Protein AF-A0A9E6X0V8-F1 (afdb_monomer_lite)

Structure (mmCIF, N/CA/C/O backbone):
data_AF-A0A9E6X0V8-F1
#
_entry.id   AF-A0A9E6X0V8-F1
#
loop_
_atom_site.group_PDB
_atom_site.id
_atom_site.type_symbol
_atom_site.label_atom_id
_atom_site.label_alt_id
_atom_site.label_comp_id
_atom_site.label_asym_id
_atom_site.label_entity_id
_atom_site.label_seq_id
_atom_site.pdbx_PDB_ins_code
_atom_site.Cartn_x
_atom_site.Cartn_y
_atom_site.Cartn_z
_atom_site.occupancy
_atom_site.B_iso_or_equiv
_atom_site.auth_seq_id
_atom_site.auth_comp_id
_atom_site.auth_asym_id
_atom_site.auth_atom_id
_atom_site.pdbx_PDB_model_num
ATOM 1 N N . MET A 1 1 ? 56.646 -28.449 -31.447 1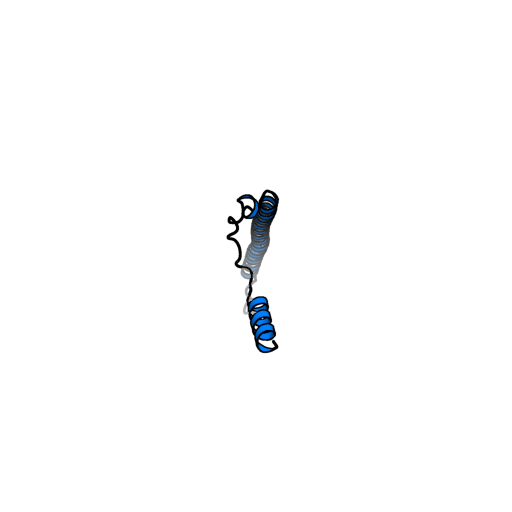.00 76.06 1 M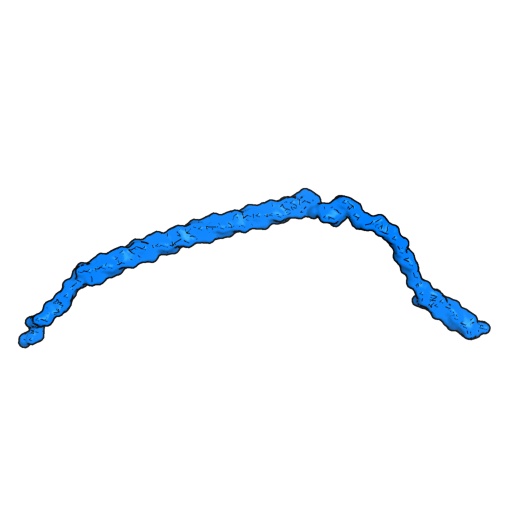ET A N 1
ATOM 2 C CA . MET A 1 1 ? 55.451 -29.061 -32.085 1.00 76.06 1 MET A CA 1
ATOM 3 C C . MET A 1 1 ? 54.360 -29.349 -31.051 1.00 76.06 1 MET A C 1
ATOM 5 O O . MET A 1 1 ? 53.452 -28.539 -30.956 1.00 76.06 1 MET A O 1
ATOM 9 N N . ILE A 1 2 ? 54.440 -30.412 -30.231 1.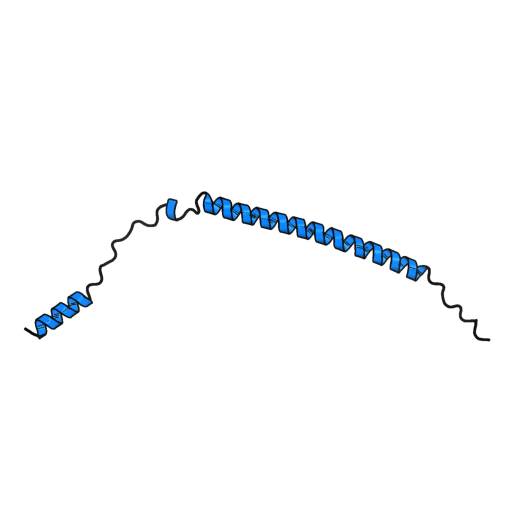00 81.94 2 ILE A N 1
ATOM 10 C CA . ILE A 1 2 ? 53.395 -30.712 -29.216 1.00 81.94 2 ILE A CA 1
ATOM 11 C C . ILE A 1 2 ? 53.371 -29.664 -28.091 1.00 81.94 2 ILE A C 1
ATOM 13 O O . ILE A 1 2 ? 52.306 -29.177 -27.730 1.00 81.94 2 ILE A O 1
ATOM 17 N N . ALA A 1 3 ? 54.539 -29.264 -27.582 1.00 82.88 3 ALA A N 1
ATOM 18 C CA . ALA A 1 3 ? 54.639 -28.243 -26.536 1.00 82.88 3 ALA A CA 1
ATOM 19 C C . ALA A 1 3 ? 54.050 -26.886 -26.973 1.00 82.88 3 ALA A C 1
ATOM 21 O O . ALA A 1 3 ? 53.305 -26.274 -26.215 1.00 82.88 3 ALA A O 1
ATOM 22 N N . ASP A 1 4 ? 54.298 -26.459 -28.217 1.00 82.31 4 ASP A N 1
ATOM 23 C CA . ASP A 1 4 ? 53.714 -25.227 -28.775 1.00 82.31 4 ASP A CA 1
ATOM 24 C C . ASP A 1 4 ? 52.192 -25.310 -28.905 1.00 82.31 4 ASP A C 1
ATOM 26 O O . ASP A 1 4 ? 51.489 -24.332 -28.654 1.00 82.31 4 ASP A O 1
ATOM 30 N N . ALA A 1 5 ? 51.672 -26.479 -29.293 1.00 84.50 5 ALA A N 1
ATOM 31 C CA . ALA A 1 5 ? 50.236 -26.708 -29.398 1.00 84.50 5 ALA A CA 1
ATOM 32 C C . ALA A 1 5 ? 49.559 -26.646 -28.019 1.00 84.50 5 ALA A C 1
ATOM 34 O O . ALA A 1 5 ? 48.516 -26.011 -27.877 1.00 84.50 5 ALA A O 1
ATOM 35 N N . LEU A 1 6 ? 50.187 -27.230 -26.994 1.00 86.75 6 LEU A N 1
ATOM 36 C CA . LEU A 1 6 ? 49.702 -27.181 -25.613 1.00 86.75 6 LEU A CA 1
ATOM 37 C C . LEU A 1 6 ? 49.749 -25.761 -25.034 1.00 86.75 6 LEU A C 1
ATOM 39 O O . LEU A 1 6 ? 48.794 -25.333 -24.390 1.00 86.75 6 LEU A O 1
ATOM 43 N N . LEU A 1 7 ? 50.817 -25.009 -25.313 1.00 84.94 7 LEU A N 1
ATOM 44 C CA . LEU A 1 7 ? 50.973 -23.626 -24.859 1.00 84.94 7 LEU A CA 1
ATOM 45 C C . LEU A 1 7 ? 49.967 -22.675 -25.530 1.00 84.94 7 LEU A C 1
ATOM 47 O O . LEU A 1 7 ? 49.453 -21.754 -24.906 1.00 84.94 7 LEU A O 1
ATOM 51 N N . ARG A 1 8 ? 49.637 -22.897 -26.805 1.00 86.06 8 ARG A N 1
ATOM 52 C CA . ARG A 1 8 ? 48.607 -22.114 -27.506 1.00 86.06 8 ARG A CA 1
ATOM 53 C C . ARG A 1 8 ? 47.195 -22.461 -27.046 1.00 86.06 8 ARG A C 1
ATOM 55 O O . ARG A 1 8 ? 46.365 -21.562 -26.929 1.00 86.06 8 ARG A O 1
ATOM 62 N N . ALA A 1 9 ? 46.928 -23.738 -26.775 1.00 82.62 9 ALA A N 1
ATOM 63 C CA . ALA A 1 9 ? 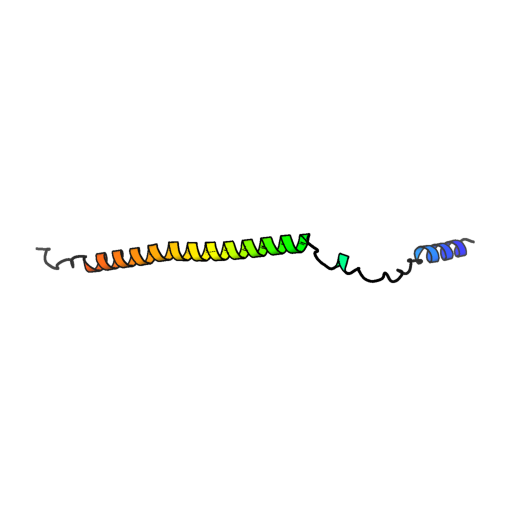45.645 -24.186 -26.247 1.00 82.62 9 ALA A CA 1
ATOM 64 C C . ALA A 1 9 ? 45.381 -23.615 -24.847 1.00 82.62 9 ALA A C 1
ATOM 66 O O . ALA A 1 9 ? 44.270 -23.164 -24.582 1.00 82.62 9 ALA A O 1
ATOM 67 N N . SER A 1 10 ? 46.396 -23.560 -23.977 1.00 82.44 10 SER A N 1
ATOM 68 C CA . SER A 1 10 ? 46.250 -22.969 -22.642 1.00 82.44 10 SER A CA 1
ATOM 69 C C . SER A 1 10 ? 45.990 -21.462 -22.693 1.00 82.44 10 SER A C 1
ATOM 71 O O . SER A 1 10 ? 45.135 -20.978 -21.958 1.00 82.44 10 SER A O 1
ATOM 73 N N . VAL A 1 11 ? 46.649 -20.727 -23.597 1.00 83.19 11 VAL A N 1
ATOM 74 C CA . VAL A 1 11 ? 46.401 -19.289 -23.809 1.00 83.19 11 VAL A CA 1
ATOM 75 C C . VAL A 1 11 ? 44.986 -19.034 -24.328 1.00 83.19 11 VAL A C 1
ATOM 77 O O . VAL A 1 11 ? 44.322 -18.123 -23.847 1.00 83.19 11 VAL A O 1
ATOM 80 N N . TRP A 1 12 ? 44.493 -19.852 -25.261 1.00 81.31 12 TRP A N 1
ATOM 81 C CA . TRP A 1 12 ? 43.114 -19.748 -25.746 1.00 81.31 12 TRP A CA 1
ATOM 82 C C . TRP A 1 12 ? 42.079 -20.069 -24.669 1.00 81.31 12 TRP A C 1
ATOM 84 O O . TRP A 1 12 ? 41.060 -19.393 -24.587 1.00 81.31 12 TRP A O 1
ATOM 94 N N . LEU A 1 13 ? 42.345 -21.070 -23.827 1.00 79.19 13 LEU A N 1
ATOM 95 C CA . LEU A 1 13 ? 41.447 -21.444 -22.736 1.00 79.19 13 LEU A CA 1
ATOM 96 C C . LEU A 1 13 ? 41.456 -20.409 -21.597 1.00 79.19 13 LEU A C 1
ATOM 98 O O . LEU A 1 13 ? 40.444 -20.220 -20.930 1.00 79.19 13 LEU A O 1
ATOM 102 N N . ALA A 1 14 ? 42.587 -19.728 -21.386 1.00 78.25 14 ALA A N 1
ATOM 103 C CA . ALA A 1 14 ? 42.744 -18.664 -20.395 1.00 78.25 14 ALA A CA 1
ATOM 104 C C . ALA A 1 14 ? 42.288 -17.281 -20.896 1.00 78.25 14 ALA A C 1
ATOM 106 O O . ALA A 1 14 ? 42.114 -16.369 -20.085 1.00 78.25 14 ALA A O 1
ATOM 107 N N . ALA A 1 15 ? 42.088 -17.106 -22.206 1.00 70.62 15 ALA A N 1
ATOM 108 C CA . ALA A 1 15 ? 41.590 -15.870 -22.795 1.00 70.62 15 ALA A CA 1
ATOM 109 C C . ALA A 1 15 ? 40.112 -15.665 -22.428 1.00 70.62 15 ALA A C 1
ATOM 111 O O . ALA A 1 15 ? 39.198 -15.969 -23.191 1.00 70.62 15 ALA A O 1
ATOM 112 N N . THR A 1 16 ? 39.873 -15.135 -21.232 1.00 73.50 16 THR A N 1
ATOM 113 C CA . THR A 1 16 ? 38.553 -14.645 -20.836 1.00 73.50 16 THR A CA 1
ATOM 114 C C . THR A 1 16 ? 38.407 -13.236 -21.414 1.00 73.50 16 THR A C 1
ATOM 116 O O . THR A 1 16 ? 39.284 -12.405 -21.161 1.00 73.50 16 THR A O 1
ATOM 119 N N . PRO A 1 17 ? 37.364 -12.933 -22.209 1.00 75.81 17 PRO A N 1
ATOM 120 C CA . PRO A 1 17 ? 37.169 -11.582 -22.718 1.00 75.81 17 PRO A CA 1
ATOM 121 C C . PRO A 1 17 ? 37.068 -10.616 -21.533 1.00 75.81 17 PRO A C 1
ATOM 123 O O . PRO A 1 17 ? 36.255 -10.811 -20.630 1.00 75.81 17 PRO A O 1
ATOM 126 N N . THR A 1 18 ? 37.915 -9.587 -21.512 1.00 77.19 18 THR A N 1
ATOM 127 C CA . THR A 1 18 ? 37.795 -8.507 -20.530 1.00 77.19 18 THR A CA 1
ATOM 128 C C . THR A 1 18 ? 36.460 -7.802 -20.775 1.00 77.19 18 THR A C 1
ATOM 130 O O . THR A 1 18 ? 36.250 -7.325 -21.895 1.00 77.19 18 THR A O 1
ATOM 133 N N . PRO A 1 19 ? 35.540 -7.739 -19.791 1.00 73.88 19 PRO A N 1
ATOM 134 C CA . PRO A 1 19 ? 34.278 -7.046 -19.991 1.00 73.88 19 PRO A CA 1
ATOM 135 C C . PRO A 1 19 ? 34.574 -5.575 -20.281 1.00 73.88 19 PRO A C 1
ATOM 137 O O . PRO A 1 19 ? 35.234 -4.889 -19.499 1.00 73.88 19 PRO A O 1
ATOM 140 N N . THR A 1 20 ? 34.115 -5.090 -21.432 1.00 78.50 20 THR A N 1
ATOM 141 C CA . THR A 1 20 ? 34.117 -3.657 -21.729 1.00 78.50 20 THR A CA 1
ATOM 142 C C . THR A 1 20 ? 33.221 -2.969 -20.697 1.00 78.50 20 THR A C 1
ATOM 144 O O . THR A 1 20 ? 32.117 -3.468 -20.464 1.00 78.50 20 THR A O 1
ATOM 147 N N . PRO A 1 21 ? 33.652 -1.866 -20.054 1.00 71.56 21 PRO A N 1
ATOM 148 C CA . PRO A 1 21 ? 32.796 -1.154 -19.116 1.00 71.56 21 PRO A CA 1
ATOM 149 C C . PRO A 1 21 ? 31.540 -0.690 -19.856 1.00 71.56 21 PRO A C 1
ATOM 151 O O . PRO A 1 21 ? 31.592 0.202 -20.701 1.00 71.56 21 PRO A O 1
ATOM 154 N N . SER A 1 22 ? 30.414 -1.340 -19.563 1.00 72.12 22 SER A N 1
ATOM 155 C CA . SER A 1 22 ? 29.103 -0.856 -19.968 1.00 72.12 22 SER A CA 1
ATOM 156 C C . SER A 1 22 ? 28.851 0.430 -19.199 1.00 72.12 22 SER A C 1
ATOM 158 O O . SER A 1 22 ? 28.976 0.449 -17.972 1.00 72.12 22 SER A O 1
ATOM 160 N N . SER A 1 23 ? 28.462 1.492 -19.903 1.00 75.81 23 SER A N 1
ATOM 161 C CA . SER A 1 23 ? 27.737 2.607 -19.296 1.00 75.81 23 SER A CA 1
ATOM 162 C C . SER A 1 23 ? 26.658 2.008 -18.388 1.00 75.81 23 SER A C 1
ATOM 164 O O . SER A 1 23 ? 25.996 1.047 -18.796 1.00 75.81 23 SER A O 1
ATOM 166 N N . GLY A 1 24 ? 26.545 2.483 -17.145 1.00 74.81 24 GLY A N 1
ATOM 167 C CA . GLY A 1 24 ? 25.574 1.958 -16.182 1.00 74.81 24 GLY A CA 1
ATOM 168 C C . GLY A 1 24 ? 24.143 1.943 -16.743 1.00 74.81 24 GLY A C 1
ATOM 169 O O . GLY A 1 24 ? 23.880 2.572 -17.773 1.00 74.81 24 GLY A O 1
ATOM 170 N N . PRO A 1 25 ? 23.215 1.218 -16.099 1.00 74.81 25 PRO A N 1
ATOM 171 C CA . PRO A 1 25 ? 21.843 1.132 -16.579 1.00 74.81 25 PRO A CA 1
ATOM 172 C C . PRO A 1 25 ? 21.261 2.539 -16.762 1.00 74.81 25 PRO A C 1
ATOM 174 O O . PRO A 1 25 ? 21.435 3.413 -15.913 1.00 74.81 25 PRO A O 1
ATOM 177 N N . SER A 1 26 ? 20.618 2.759 -17.909 1.00 73.44 26 SER A N 1
ATOM 178 C CA . SER A 1 26 ? 19.962 4.025 -18.233 1.00 73.44 26 SER A CA 1
ATOM 179 C C . SER A 1 26 ? 18.833 4.321 -17.240 1.00 73.44 26 SER A C 1
ATOM 181 O O . SER A 1 26 ? 18.295 3.411 -16.615 1.00 73.44 26 SER A O 1
ATOM 183 N N . GLU A 1 27 ? 18.441 5.586 -17.097 1.00 68.88 27 GLU A N 1
ATOM 184 C CA . GLU A 1 27 ? 17.414 6.015 -16.130 1.00 68.88 27 GLU A CA 1
ATOM 185 C C . GLU A 1 27 ? 16.068 5.275 -16.300 1.00 68.88 27 GLU A C 1
ATOM 187 O O . GLU A 1 27 ? 15.406 4.916 -15.321 1.00 68.88 27 GLU A O 1
ATOM 192 N N . ASP A 1 28 ? 15.735 4.918 -17.542 1.00 71.12 28 ASP A N 1
ATOM 193 C CA . ASP A 1 28 ? 14.568 4.102 -17.896 1.00 71.12 28 ASP A CA 1
ATOM 194 C C . ASP A 1 28 ? 14.660 2.640 -17.416 1.00 71.12 28 ASP A C 1
ATOM 196 O O . ASP A 1 28 ? 13.635 1.984 -17.250 1.00 71.12 28 ASP A O 1
ATOM 200 N N . GLN A 1 29 ? 15.867 2.105 -17.187 1.00 72.56 29 GLN A N 1
ATOM 201 C CA . GLN A 1 29 ? 16.060 0.747 -16.654 1.00 72.56 29 GLN A CA 1
ATOM 202 C C . GLN A 1 29 ? 15.892 0.674 -15.134 1.00 72.56 29 GLN A C 1
ATOM 204 O O . GLN A 1 29 ? 15.608 -0.401 -14.609 1.00 72.56 29 GLN A O 1
ATOM 209 N N . VAL A 1 30 ? 16.092 1.785 -14.420 1.00 73.06 30 VAL A N 1
ATOM 210 C CA . VAL A 1 30 ? 16.088 1.813 -12.945 1.00 73.06 30 VAL A CA 1
ATOM 211 C C . VAL A 1 30 ? 14.818 2.418 -12.355 1.00 73.06 30 VAL A C 1
ATOM 213 O O . VAL A 1 30 ? 14.586 2.310 -11.152 1.00 73.06 30 VAL A O 1
ATOM 216 N N . THR A 1 31 ? 13.967 3.014 -13.188 1.00 81.50 31 THR A N 1
ATOM 217 C CA . THR A 1 31 ? 12.685 3.560 -12.748 1.00 81.50 31 THR A CA 1
ATOM 218 C C . THR A 1 31 ? 11.583 2.524 -12.985 1.00 81.50 31 THR A C 1
ATOM 220 O O . THR A 1 31 ? 11.449 2.038 -14.106 1.00 81.50 31 THR A O 1
ATOM 223 N N . PRO A 1 32 ? 10.719 2.213 -11.997 1.00 83.06 32 PRO A N 1
ATOM 224 C CA . PRO A 1 32 ? 9.632 1.236 -12.158 1.00 83.06 32 PRO A CA 1
ATOM 225 C C . PRO A 1 32 ? 8.594 1.588 -13.245 1.00 83.06 32 PRO A C 1
ATOM 227 O O . PRO A 1 32 ? 7.663 0.817 -13.491 1.00 83.06 32 PRO A O 1
ATOM 230 N N . GLY A 1 33 ? 8.720 2.759 -13.877 1.00 87.69 33 GLY A N 1
ATOM 231 C CA . GLY A 1 33 ? 7.819 3.269 -14.900 1.00 87.69 33 GLY A CA 1
ATOM 232 C C . GLY A 1 33 ? 6.374 3.397 -14.414 1.00 87.69 33 GLY A C 1
ATOM 233 O O . GLY A 1 33 ? 6.062 3.323 -13.222 1.00 87.69 33 GLY A O 1
ATOM 234 N N . VAL A 1 34 ? 5.457 3.557 -15.368 1.00 90.44 34 VAL A N 1
ATOM 235 C CA . VAL A 1 34 ? 4.013 3.636 -15.088 1.00 90.44 34 VAL A CA 1
ATOM 236 C C . VAL A 1 34 ? 3.495 2.328 -14.480 1.00 90.44 34 VAL A C 1
ATOM 238 O O . VAL A 1 34 ? 2.654 2.353 -13.585 1.00 90.44 34 VAL A O 1
ATOM 241 N N . VAL A 1 35 ? 4.029 1.182 -14.915 1.00 90.81 35 VAL A N 1
ATOM 242 C CA . VAL A 1 35 ? 3.613 -0.138 -14.419 1.00 90.81 35 VAL A CA 1
ATOM 243 C C . VAL A 1 35 ? 3.901 -0.279 -12.923 1.00 90.81 35 VAL A C 1
ATOM 245 O O . VAL A 1 35 ? 3.004 -0.637 -12.162 1.00 90.81 35 VAL A O 1
ATOM 248 N N . GLY A 1 36 ? 5.112 0.057 -12.472 1.00 91.38 36 GLY A N 1
ATOM 249 C CA . GLY A 1 36 ? 5.471 -0.014 -11.056 1.00 91.38 36 GLY A CA 1
ATOM 250 C C . GLY A 1 36 ? 4.698 0.977 -10.184 1.00 91.38 36 GLY A C 1
ATOM 251 O O . GLY A 1 36 ? 4.336 0.642 -9.052 1.00 91.38 36 GLY A O 1
ATOM 252 N N . PHE A 1 37 ? 4.361 2.157 -10.717 1.00 93.81 37 PHE A N 1
ATOM 253 C CA . PHE A 1 37 ? 3.472 3.102 -10.037 1.00 93.81 37 PHE A CA 1
ATOM 254 C C . PHE A 1 37 ? 2.073 2.509 -9.825 1.00 93.81 37 PHE A C 1
ATOM 256 O O . PHE A 1 37 ? 1.560 2.538 -8.709 1.00 93.81 37 PHE A O 1
ATOM 263 N N . VAL A 1 38 ? 1.479 1.912 -10.865 1.00 96.81 38 VAL A N 1
ATOM 264 C CA . VAL A 1 38 ? 0.149 1.286 -10.778 1.00 96.81 38 VAL A CA 1
ATOM 265 C C . VAL A 1 38 ? 0.148 0.123 -9.784 1.00 96.81 38 VAL A C 1
ATOM 267 O O . VAL A 1 38 ? -0.756 0.037 -8.956 1.00 96.81 38 VAL A O 1
ATOM 270 N N . VAL A 1 39 ? 1.175 -0.734 -9.801 1.00 96.69 39 VAL A N 1
ATOM 271 C CA . VAL A 1 39 ? 1.307 -1.835 -8.829 1.00 96.69 39 VAL A CA 1
ATOM 272 C C . VAL A 1 39 ? 1.364 -1.297 -7.397 1.00 96.69 39 VAL A C 1
ATOM 274 O O . VAL A 1 39 ? 0.610 -1.747 -6.535 1.00 96.69 39 VAL A O 1
ATOM 277 N N . THR A 1 40 ? 2.204 -0.292 -7.147 1.00 95.69 40 THR A N 1
ATOM 278 C CA . THR A 1 40 ? 2.336 0.323 -5.816 1.00 95.69 40 THR A CA 1
ATOM 279 C C . THR A 1 40 ? 1.035 0.994 -5.374 1.00 95.69 40 THR A C 1
ATOM 281 O O . THR A 1 40 ? 0.624 0.854 -4.223 1.00 95.69 40 THR A O 1
ATOM 284 N N . PHE A 1 41 ? 0.346 1.674 -6.292 1.00 97.38 41 PHE A N 1
ATOM 285 C CA . PHE A 1 41 ? -0.944 2.305 -6.032 1.00 97.38 41 PHE A CA 1
ATOM 286 C C . PHE A 1 41 ? -2.006 1.281 -5.613 1.00 97.38 41 PHE A C 1
ATOM 288 O O . PHE A 1 41 ? -2.707 1.492 -4.625 1.00 97.38 41 PHE A O 1
ATOM 295 N N . VAL A 1 42 ? -2.089 0.139 -6.301 1.00 98.31 42 VAL A N 1
ATOM 296 C CA . VAL A 1 42 ? -3.014 -0.947 -5.937 1.00 98.31 42 VAL A CA 1
ATOM 297 C C . VAL A 1 42 ? -2.700 -1.501 -4.547 1.00 98.31 42 VAL A C 1
ATOM 299 O O . VAL A 1 42 ? -3.619 -1.697 -3.753 1.00 98.31 42 VAL A O 1
ATOM 302 N N . ILE A 1 43 ? -1.420 -1.703 -4.217 1.00 98.38 43 ILE A N 1
ATOM 303 C CA . ILE A 1 43 ? -1.004 -2.154 -2.880 1.00 98.38 43 ILE A CA 1
ATOM 304 C C . ILE A 1 43 ? -1.416 -1.133 -1.812 1.00 98.38 43 ILE A C 1
ATOM 306 O O . ILE A 1 43 ? -1.958 -1.516 -0.775 1.00 98.38 43 ILE A O 1
ATOM 310 N N . ALA A 1 44 ? -1.217 0.162 -2.067 1.00 98.31 44 ALA A N 1
ATOM 311 C CA . ALA A 1 44 ? -1.626 1.221 -1.150 1.00 98.31 44 ALA A CA 1
ATOM 312 C C . ALA A 1 44 ? -3.148 1.231 -0.930 1.00 98.31 44 ALA A C 1
ATOM 314 O O . ALA A 1 44 ? -3.605 1.279 0.212 1.00 98.31 44 ALA A O 1
ATOM 315 N N . VAL A 1 45 ? -3.942 1.113 -2.000 1.00 98.56 45 VAL A N 1
ATOM 316 C CA . VAL A 1 45 ? -5.407 1.007 -1.908 1.00 98.56 45 VAL A CA 1
ATOM 317 C C . VAL A 1 45 ? -5.814 -0.231 -1.110 1.00 98.56 45 VAL A C 1
ATOM 319 O O . VAL A 1 45 ? -6.657 -0.130 -0.221 1.00 98.56 45 VAL A O 1
ATOM 322 N N . ALA A 1 46 ? -5.195 -1.385 -1.369 1.00 98.56 46 ALA A N 1
ATOM 323 C CA . ALA A 1 46 ? -5.462 -2.611 -0.624 1.00 98.56 46 ALA A CA 1
ATOM 324 C C . ALA A 1 46 ? -5.150 -2.449 0.873 1.00 98.56 46 ALA A C 1
ATOM 326 O O . ALA A 1 46 ? -5.957 -2.849 1.713 1.00 98.56 46 ALA A O 1
ATOM 327 N N . ALA A 1 47 ? -4.031 -1.805 1.217 1.00 98.56 47 ALA A N 1
ATOM 328 C CA . ALA A 1 47 ? -3.673 -1.509 2.601 1.00 98.56 47 ALA A CA 1
ATOM 329 C C . ALA A 1 47 ? -4.710 -0.596 3.278 1.00 98.56 47 ALA A C 1
ATOM 331 O O . ALA A 1 47 ? -5.145 -0.880 4.394 1.00 98.56 47 ALA A O 1
ATOM 332 N N . VAL A 1 48 ? -5.167 0.459 2.594 1.00 98.38 48 VAL A N 1
ATOM 333 C CA . VAL A 1 48 ? -6.226 1.348 3.103 1.00 98.38 48 VAL A CA 1
ATOM 334 C C . VAL A 1 48 ? -7.531 0.582 3.315 1.00 98.38 48 VAL A C 1
ATOM 336 O O . VAL A 1 48 ? -8.133 0.687 4.383 1.00 98.38 48 VAL A O 1
ATOM 339 N N . LEU A 1 49 ? -7.962 -0.220 2.339 1.00 98.25 49 LEU A N 1
ATOM 340 C CA . LEU A 1 49 ? -9.176 -1.032 2.454 1.00 98.25 49 LEU A CA 1
ATOM 341 C C . LEU A 1 49 ? -9.088 -2.025 3.617 1.00 98.25 49 LEU A C 1
ATOM 343 O O . LEU A 1 49 ? -10.068 -2.195 4.339 1.00 98.25 49 LEU A O 1
ATOM 347 N N . LEU A 1 50 ? -7.918 -2.622 3.846 1.00 97.88 50 LEU A N 1
ATOM 348 C CA . LEU A 1 50 ? -7.681 -3.527 4.967 1.00 97.88 50 LEU A CA 1
ATOM 349 C C . LEU A 1 50 ? -7.767 -2.800 6.313 1.00 97.88 50 LEU A C 1
ATOM 351 O O . LEU A 1 50 ? -8.390 -3.305 7.246 1.00 97.88 50 LEU A O 1
ATOM 355 N N . ILE A 1 51 ? -7.204 -1.593 6.416 1.00 97.69 51 ILE A N 1
ATOM 356 C CA . ILE A 1 51 ? -7.336 -0.758 7.618 1.00 97.69 51 ILE A CA 1
ATOM 357 C C . ILE A 1 51 ? -8.812 -0.426 7.873 1.00 97.69 51 ILE A C 1
ATOM 359 O O . ILE A 1 51 ? -9.294 -0.572 8.998 1.00 97.69 51 ILE A O 1
ATOM 363 N N . LEU A 1 52 ? -9.551 -0.012 6.841 1.00 97.56 52 LEU A N 1
ATOM 364 C CA . LEU A 1 52 ? -10.973 0.311 6.960 1.00 97.56 52 LEU A CA 1
ATOM 365 C C . LEU A 1 52 ? -11.810 -0.913 7.352 1.00 97.56 52 LEU A C 1
ATOM 367 O O . LEU A 1 52 ? -12.680 -0.801 8.221 1.00 97.56 52 LEU A O 1
ATOM 371 N N . ASP A 1 53 ? -11.535 -2.079 6.765 1.00 97.19 53 ASP A N 1
ATOM 372 C CA . ASP A 1 53 ? -12.186 -3.331 7.146 1.00 97.19 53 ASP A CA 1
ATOM 373 C C . ASP A 1 53 ? -11.893 -3.684 8.606 1.00 97.19 53 ASP A C 1
ATOM 375 O O . ASP A 1 53 ? -12.821 -3.948 9.375 1.00 97.19 53 ASP A O 1
ATOM 379 N N . MET A 1 54 ? -10.631 -3.579 9.031 1.00 97.44 54 MET A N 1
ATOM 380 C CA . MET A 1 54 ? -10.221 -3.841 10.407 1.00 97.44 54 MET A CA 1
ATOM 381 C C . MET A 1 54 ? -10.947 -2.924 11.398 1.00 97.44 54 MET A C 1
ATOM 383 O O . MET A 1 54 ? -11.524 -3.404 12.376 1.00 97.44 54 MET A O 1
ATOM 387 N N . VAL A 1 55 ? -11.010 -1.617 11.130 1.00 96.69 55 VAL A N 1
ATOM 388 C CA . VAL A 1 55 ? -11.738 -0.659 11.980 1.00 96.69 55 VAL A CA 1
ATOM 389 C C . VAL A 1 55 ? -13.233 -0.983 12.023 1.00 96.69 55 VAL A C 1
ATOM 391 O O . VAL A 1 55 ? -13.843 -0.988 13.099 1.00 96.69 55 VAL A O 1
ATOM 394 N N . ARG A 1 56 ? -13.840 -1.295 10.873 1.00 95.38 56 ARG A N 1
ATOM 395 C CA . ARG A 1 56 ? -15.259 -1.658 10.780 1.00 95.38 56 ARG A CA 1
ATOM 396 C C . ARG A 1 56 ? -15.551 -2.962 11.523 1.00 95.38 56 ARG A C 1
ATOM 398 O O . ARG A 1 56 ? -16.578 -3.075 12.192 1.00 95.38 56 ARG A O 1
ATOM 405 N N . ARG A 1 57 ? -14.660 -3.951 11.436 1.00 92.88 57 ARG A N 1
ATOM 406 C CA . ARG A 1 57 ? -14.730 -5.221 12.170 1.00 92.88 57 ARG A CA 1
ATOM 407 C C . ARG A 1 57 ? -14.648 -4.989 13.675 1.00 92.88 57 ARG A C 1
ATOM 409 O O . ARG A 1 57 ? -15.550 -5.426 14.381 1.00 92.88 57 ARG A O 1
ATOM 416 N N . ILE A 1 58 ? -13.646 -4.248 14.149 1.00 92.94 58 ILE A N 1
ATOM 417 C CA . ILE A 1 58 ? -13.464 -3.943 15.576 1.00 92.94 58 ILE A CA 1
ATOM 418 C C . ILE A 1 58 ? -14.693 -3.234 16.151 1.00 92.94 58 ILE A C 1
ATOM 420 O O . ILE A 1 58 ? -15.171 -3.616 17.216 1.00 92.94 58 ILE A O 1
ATOM 424 N N . ARG A 1 59 ? -15.228 -2.223 15.451 1.00 90.75 59 ARG A N 1
ATOM 425 C CA . ARG A 1 59 ? -16.456 -1.538 15.883 1.00 90.75 59 ARG A CA 1
ATOM 426 C C . ARG A 1 59 ? -17.616 -2.524 16.013 1.00 90.75 59 ARG A C 1
ATOM 428 O O . ARG A 1 59 ? -18.261 -2.560 17.051 1.00 90.75 59 ARG A O 1
ATOM 435 N N . ARG A 1 60 ? -17.850 -3.363 14.998 1.00 85.19 60 ARG A N 1
ATOM 436 C CA . ARG A 1 60 ? -18.948 -4.347 15.009 1.00 85.19 60 ARG A CA 1
ATOM 437 C C . ARG A 1 60 ? -18.848 -5.367 16.147 1.00 85.19 60 ARG A C 1
ATOM 439 O O . ARG A 1 60 ? -19.888 -5.757 16.665 1.00 85.19 60 ARG A O 1
ATOM 446 N N . VAL A 1 61 ? -17.642 -5.808 16.506 1.00 89.25 61 VAL A N 1
ATOM 447 C CA . VAL A 1 61 ? -17.437 -6.798 17.578 1.00 89.25 61 VAL A CA 1
ATOM 448 C C . VAL A 1 61 ? -17.648 -6.165 18.956 1.00 89.25 61 VAL A C 1
ATOM 450 O O . VAL A 1 61 ? -18.450 -6.677 19.730 1.00 89.25 61 VAL A O 1
ATOM 453 N N . ARG A 1 62 ? -17.041 -4.999 19.224 1.00 83.94 62 ARG A N 1
ATOM 454 C CA . ARG A 1 62 ? -17.130 -4.339 20.540 1.00 83.94 62 ARG A CA 1
ATOM 455 C C . ARG A 1 62 ? -18.553 -3.959 20.953 1.00 83.94 62 ARG A C 1
ATOM 457 O O . ARG A 1 62 ? -18.931 -4.195 22.093 1.00 83.94 62 ARG A O 1
ATOM 464 N N . TYR A 1 63 ? -19.379 -3.464 20.024 1.00 80.19 63 TYR A N 1
ATOM 465 C CA . TYR A 1 63 ? -20.773 -3.120 20.346 1.00 80.19 63 TYR A CA 1
ATOM 466 C C . TYR A 1 63 ? -21.589 -4.312 20.861 1.00 80.19 63 TYR A C 1
ATOM 468 O O . TYR A 1 63 ? -22.510 -4.125 21.649 1.00 80.19 63 TYR A O 1
ATOM 476 N N . ARG A 1 64 ? -21.279 -5.535 20.418 1.00 75.19 64 ARG A N 1
ATOM 477 C CA . ARG A 1 64 ? -22.010 -6.732 20.857 1.00 75.19 64 ARG A CA 1
ATOM 478 C C . ARG A 1 64 ? -21.634 -7.122 22.281 1.00 75.19 64 ARG A C 1
ATOM 480 O O . ARG A 1 64 ? -22.508 -7.487 23.056 1.00 75.19 64 ARG A O 1
ATOM 487 N N . GLU A 1 65 ? -20.354 -7.013 22.615 1.00 79.31 65 GLU A N 1
ATOM 488 C CA . GLU A 1 65 ? -19.827 -7.367 23.934 1.00 79.31 65 GLU A CA 1
ATOM 489 C C . GLU A 1 65 ? -20.276 -6.372 25.007 1.00 79.31 65 GLU A C 1
ATOM 491 O O . GLU A 1 65 ? -20.733 -6.787 26.066 1.00 79.31 65 GLU A O 1
ATOM 496 N N . GLU A 1 66 ? -20.239 -5.068 24.721 1.00 76.19 66 GLU A N 1
ATOM 497 C CA . GLU A 1 66 ? -20.678 -4.036 25.671 1.00 76.19 6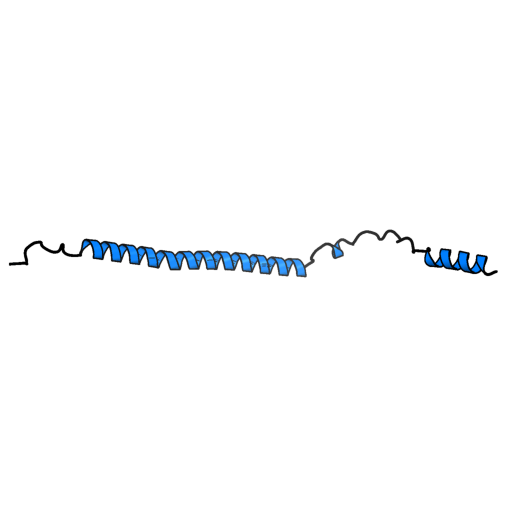6 GLU A CA 1
ATOM 498 C C . GLU A 1 66 ? -22.171 -4.150 26.017 1.00 76.19 66 GLU A C 1
ATOM 500 O O . GLU A 1 66 ? -22.563 -3.922 27.160 1.00 76.19 66 GLU A O 1
ATOM 505 N N . ILE A 1 67 ? -23.018 -4.506 25.045 1.00 76.62 67 ILE A N 1
ATOM 506 C CA . ILE A 1 67 ? -24.453 -4.717 25.287 1.00 76.62 67 ILE A CA 1
ATOM 507 C C . ILE A 1 67 ? -24.675 -6.008 26.075 1.00 76.62 67 ILE A C 1
ATOM 509 O O . ILE A 1 67 ? -25.438 -5.999 27.037 1.00 76.62 67 ILE A O 1
ATOM 513 N N . ALA A 1 68 ? -23.997 -7.098 25.702 1.00 80.19 68 ALA A N 1
ATOM 514 C CA . ALA A 1 68 ? -24.100 -8.365 26.417 1.00 80.19 68 ALA A CA 1
ATOM 515 C C . ALA A 1 68 ? -23.685 -8.217 27.889 1.00 80.19 68 ALA A C 1
ATOM 517 O O . ALA A 1 68 ? -24.410 -8.669 28.764 1.00 80.19 68 ALA A O 1
ATOM 518 N N . GLN A 1 69 ? -22.586 -7.510 28.171 1.00 78.50 69 GLN A N 1
ATOM 519 C CA . GLN A 1 69 ? -22.124 -7.257 29.540 1.00 78.50 69 GLN A CA 1
ATOM 520 C C . GLN A 1 69 ? -23.117 -6.434 30.366 1.00 78.50 69 GLN A C 1
ATOM 522 O O . GLN A 1 69 ? -23.318 -6.728 31.540 1.00 78.50 69 GLN A O 1
ATOM 527 N N . LYS A 1 70 ? -23.755 -5.416 29.773 1.00 77.50 70 LYS A N 1
ATOM 528 C CA . LYS A 1 70 ? -24.792 -4.632 30.466 1.00 77.50 70 LYS A CA 1
ATOM 529 C C . LYS A 1 70 ? -26.005 -5.489 30.812 1.00 77.50 70 LYS A C 1
ATOM 531 O O . LYS A 1 70 ? -26.486 -5.424 31.935 1.00 77.50 70 LYS A O 1
ATOM 536 N N . LEU A 1 71 ? -26.450 -6.319 29.869 1.00 79.25 71 LEU A N 1
ATOM 537 C CA . LEU A 1 71 ? -27.596 -7.202 30.071 1.00 79.25 71 LEU A CA 1
ATOM 538 C C . LEU A 1 71 ? -27.316 -8.270 31.142 1.00 79.25 71 LEU A C 1
ATOM 540 O O . LEU A 1 71 ? -28.181 -8.562 31.963 1.00 79.25 71 LEU A O 1
ATOM 544 N N . ASP A 1 72 ? -26.101 -8.822 31.153 1.00 79.88 72 ASP A N 1
ATOM 545 C CA . ASP A 1 72 ? -25.663 -9.820 32.135 1.00 79.88 72 ASP A CA 1
ATOM 546 C C . ASP A 1 72 ? -25.528 -9.202 33.541 1.00 79.88 72 ASP A C 1
ATOM 548 O O . ASP A 1 72 ? -25.953 -9.790 34.534 1.00 79.88 72 ASP A O 1
ATOM 552 N N . ALA A 1 73 ? -25.030 -7.962 33.632 1.00 79.31 73 ALA A N 1
ATOM 553 C CA . ALA A 1 73 ? -24.965 -7.207 34.884 1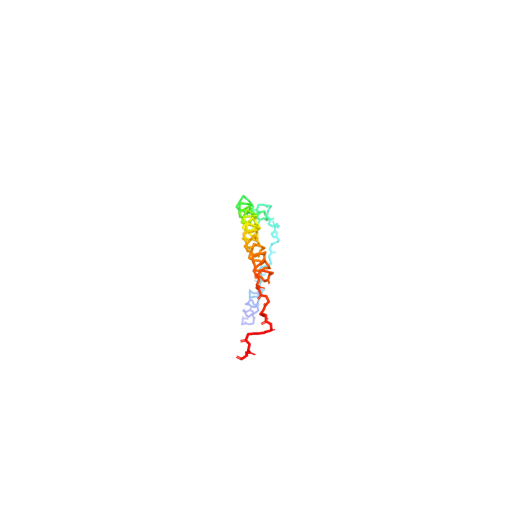.00 79.31 73 ALA A CA 1
ATOM 554 C C . ALA A 1 73 ? -26.359 -6.860 35.438 1.00 79.31 73 ALA A C 1
ATOM 556 O O . ALA A 1 73 ? -26.598 -6.999 36.638 1.00 79.31 73 ALA A O 1
ATOM 557 N N . GLU A 1 74 ? -27.298 -6.454 34.581 1.00 76.44 74 GLU A N 1
ATOM 558 C CA . GLU A 1 74 ? -28.693 -6.223 34.973 1.00 76.44 74 GLU A CA 1
ATOM 559 C C . GLU A 1 74 ? -29.346 -7.522 35.478 1.00 76.44 74 GLU A C 1
ATOM 561 O O . GLU A 1 74 ? -29.942 -7.527 36.552 1.00 76.44 74 GLU A O 1
ATOM 566 N N . GLN A 1 75 ? -29.149 -8.653 34.790 1.00 76.12 75 GLN A N 1
ATOM 567 C CA . GLN A 1 75 ? -29.676 -9.961 35.217 1.00 76.12 75 GLN A CA 1
ATOM 568 C C . GLN A 1 75 ? -29.037 -10.507 36.498 1.00 76.12 75 GLN A C 1
ATOM 570 O O . GLN A 1 75 ? -29.687 -11.244 37.243 1.00 76.12 75 GLN A O 1
ATOM 575 N N . ALA A 1 76 ? -27.771 -10.180 36.760 1.00 72.62 76 ALA A N 1
ATOM 576 C CA . ALA A 1 76 ? -27.109 -10.519 38.015 1.00 72.62 76 ALA A CA 1
ATOM 577 C C . ALA A 1 76 ? -27.650 -9.686 39.186 1.00 72.62 76 ALA A C 1
ATOM 579 O O . ALA A 1 76 ? -27.731 -10.188 40.304 1.00 72.62 76 ALA A O 1
ATOM 580 N N . THR A 1 77 ? -28.048 -8.440 38.923 1.00 72.25 77 THR A N 1
ATOM 581 C CA . THR A 1 77 ? -28.604 -7.533 39.936 1.00 72.25 77 THR A CA 1
ATOM 582 C C . THR A 1 77 ? -30.075 -7.841 40.235 1.00 72.25 77 THR A C 1
ATOM 584 O O . THR A 1 77 ? -30.509 -7.702 41.373 1.00 72.25 77 THR A O 1
ATOM 587 N N . ASP A 1 78 ? -30.833 -8.302 39.236 1.00 70.19 78 ASP A N 1
ATOM 588 C CA . ASP A 1 78 ? -32.262 -8.631 39.359 1.00 70.19 78 ASP A CA 1
ATOM 589 C C . ASP A 1 78 ? -32.521 -10.078 39.827 1.00 70.19 78 ASP A C 1
ATOM 591 O O . ASP A 1 78 ? -33.666 -10.505 39.974 1.00 70.19 78 ASP A O 1
ATOM 595 N N . ARG A 1 79 ? -31.465 -10.870 40.079 1.00 72.81 79 ARG A N 1
ATOM 596 C CA . ARG A 1 79 ? -31.610 -12.228 40.617 1.00 72.81 79 ARG A CA 1
ATOM 597 C C . ARG A 1 79 ? -32.026 -12.153 42.091 1.00 72.81 79 ARG A C 1
ATOM 599 O O . ARG A 1 79 ? -31.233 -11.683 42.904 1.00 72.81 79 ARG A O 1
ATOM 606 N N . PRO A 1 80 ? -33.220 -12.645 42.470 1.00 65.19 80 PRO A N 1
ATOM 607 C CA . PRO A 1 80 ? -33.654 -12.621 43.859 1.00 65.19 80 PRO A CA 1
ATOM 608 C C . PRO A 1 80 ? -32.718 -13.483 44.706 1.00 65.19 80 PRO A C 1
ATOM 610 O O . PRO A 1 80 ? -32.486 -14.649 44.377 1.00 65.19 80 PRO A O 1
ATOM 613 N N . ASP A 1 81 ? -32.198 -12.905 45.787 1.00 69.00 81 ASP A N 1
ATOM 614 C CA . ASP A 1 81 ? -31.412 -13.611 46.798 1.00 69.00 81 ASP A CA 1
ATOM 615 C C . ASP A 1 81 ? -32.218 -14.823 47.311 1.00 69.00 81 ASP A C 1
ATOM 617 O O . ASP A 1 81 ? -33.372 -14.639 47.732 1.00 69.00 81 ASP A O 1
ATOM 621 N N . PRO A 1 82 ? -31.693 -16.064 47.230 1.00 67.12 82 PRO A N 1
ATOM 622 C CA . PRO A 1 82 ? -32.371 -17.236 47.766 1.00 67.12 82 PRO A CA 1
ATOM 623 C C . PRO A 1 82 ? -32.644 -17.021 49.253 1.00 67.12 82 PRO A C 1
ATOM 625 O O . PRO A 1 82 ? -31.731 -17.054 50.075 1.00 67.12 82 PRO A O 1
ATOM 628 N N . ARG A 1 83 ? -33.908 -16.754 49.607 1.00 69.69 83 ARG A N 1
ATOM 629 C CA . ARG A 1 83 ? -34.274 -16.443 50.991 1.00 69.69 83 ARG A CA 1
ATOM 630 C C . ARG A 1 83 ? -33.894 -17.632 51.880 1.00 69.69 83 ARG A C 1
ATOM 632 O O . ARG A 1 83 ? -34.446 -18.717 51.678 1.00 69.69 83 ARG A O 1
ATOM 639 N N . PRO A 1 84 ? -33.015 -17.452 52.879 1.00 62.69 84 PRO A N 1
ATOM 640 C CA . PRO A 1 84 ? -32.700 -18.513 53.819 1.00 62.69 84 PRO A CA 1
ATOM 641 C C . PRO A 1 84 ? -33.911 -18.686 54.740 1.00 62.69 84 PRO A C 1
ATOM 643 O O . PRO A 1 84 ? -34.098 -17.924 55.687 1.00 62.69 84 PRO A O 1
ATOM 646 N N . GLY A 1 85 ? -34.798 -19.631 54.418 1.00 64.44 85 GLY A N 1
ATOM 647 C CA . GLY A 1 85 ? -35.983 -19.858 55.245 1.00 64.44 85 GLY A CA 1
ATOM 648 C C . GLY A 1 85 ? -37.054 -20.827 54.751 1.00 64.44 85 GLY A C 1
ATOM 649 O O . GLY A 1 85 ? -38.039 -20.972 55.470 1.00 64.44 85 GLY A O 1
ATOM 650 N N . ASP A 1 86 ? -36.898 -21.482 53.595 1.00 64.31 86 ASP A N 1
ATOM 651 C CA . ASP A 1 86 ? -37.927 -22.400 53.055 1.00 64.31 86 ASP A CA 1
ATOM 652 C C . ASP A 1 86 ? -37.689 -23.889 53.391 1.00 64.31 86 ASP A C 1
ATOM 654 O O . ASP A 1 86 ? -38.350 -24.774 52.859 1.00 64.31 86 ASP A O 1
ATOM 658 N N . GLU A 1 87 ? -36.761 -24.180 54.307 1.00 61.03 87 GLU A N 1
ATOM 659 C CA . GLU A 1 87 ? -36.534 -25.524 54.849 1.00 61.03 87 GLU A CA 1
ATOM 660 C C . GLU A 1 87 ? -37.140 -25.607 56.262 1.00 61.03 87 GLU A C 1
ATOM 662 O O . GLU A 1 87 ? -36.484 -25.295 57.259 1.00 61.03 87 GLU A O 1
ATOM 667 N N . ARG A 1 88 ? -38.425 -25.970 56.351 1.00 62.22 88 ARG A N 1
ATOM 668 C CA . ARG A 1 88 ? -39.088 -26.397 57.594 1.00 62.22 88 ARG A CA 1
ATOM 669 C C . ARG A 1 88 ? -39.702 -27.774 57.424 1.00 62.22 88 ARG A C 1
ATOM 671 O O . ARG A 1 88 ? -40.288 -28.015 56.348 1.00 62.22 88 ARG A O 1
#

Secondary structure (DSSP, 8-state):
-HHHHHHHHHHHHH-PPPPP---PPPHHHHS-HHHHHHHHHHHHHHHHHHHHHHHHHHHHHHHHHHHHHHHHHHHHHSSPP--TT---

Radius of gyration: 39.78 Å; chains: 1; bounding box: 94×37×90 Å

pLDDT: mean 82.11, std 10.68, range [61.03, 98.56]

Sequence (88 aa):
MIADALLRASVWLAATPTPTPSSGPSEDQVTPGVVGFVVTFVIAVAAVLLILDMVRRIRRVRYREEIAQKLDAEQATDRPDPRPGDER

Foldseek 3Di:
DVVVVVVVVVVVVPPDPDDDDDDPDDPVVPDPPPVVVVVVVVVVVVVVVVVVVVVVVVVVVVVVVVVVVVVVVVVVVPDDDPPPDPPD